Protein AF-A0A7C9FC32-F1 (afdb_monomer)

Solvent-accessible surface area (backbone atoms only — not comparable to full-atom values): 10339 Å² total; per-residue (Å²): 135,86,82,79,78,87,74,80,85,85,70,82,82,86,65,99,65,85,88,65,86,75,75,85,83,47,72,56,94,93,18,44,54,54,66,55,75,92,54,63,72,57,53,54,50,53,51,51,49,21,51,75,47,70,44,43,88,46,52,42,84,58,71,70,76,79,70,77,82,56,103,56,88,75,72,55,66,65,91,55,52,72,68,54,46,47,52,48,36,51,51,50,34,50,51,52,51,42,52,52,52,51,44,48,41,61,78,48,59,46,39,69,28,55,46,36,63,52,45,50,52,49,52,53,51,47,38,71,73,38,44,94,64,29,51,83,34,90,75,52,21,70,71,44,44,54,56,47,62,77,42,23,92,74,50,83,64,97,21,65,39,20,49,59,78,65,63,126

Mean predicted aligned error: 12.96 Å

Radius of gyration: 22.18 Å; Cα contacts (8 Å, |Δi|>4): 129; chains: 1; bounding box: 49×33×67 Å

Organism: NCBI:txid2654236

Foldseek 3Di:
DDDDPPDDPPDDPPDDDDDPPQPDQDDDPQAGEDADDDPVVQLVLLCVLLVVLPNNVRHDSDHPPVVPPDPDPPPVPPVQDSVNSSVVSNVVSLVVVLVVLVCCLPVPPLLPDQFLVSNLVSLVVSCVVCVVNQCPPPCSDPVNSVVSVVCRRVDDRPHPNNCVVPPD

Sequence (168 aa):
MRRYLLLFFLLPITNSFSQSPEPPILFKDDKIVLNMSKDTVLLDSLIAISRRYGVEKNFNWGIDSSALSGRYPIKIAFGLNLVQFEGMAKRLAFNEKHAEILRQFFEKDFQECSTGREYIALKRAYLKKYPEYLKNEAGFREEDLKRDEAVMDKMILNTEKYREAHKN

Secondary structure (DSSP, 8-state):
--------------------------EETTEEE----S-HHHHHHHHHHHHHTT-GGGEE----GGGGSSS----------HHHHHHHHHHHHHHHHHHHHHHIIIIIIGGG--SHHHHHHHHHHHHHH-HHHHTTSTTTSHHHHHHHHHTGGG----SHHHHHHT--

pLDDT: mean 73.31, std 23.25, range [28.81, 97.5]

Structure (mmCIF, N/CA/C/O backbone):
data_AF-A0A7C9FC32-F1
#
_entry.id   AF-A0A7C9FC32-F1
#
loop_
_atom_site.group_PDB
_atom_site.id
_atom_site.type_symbol
_atom_site.label_atom_id
_atom_site.label_alt_id
_atom_site.label_comp_id
_atom_site.label_asym_id
_atom_site.label_entity_id
_atom_site.label_seq_id
_atom_site.pdbx_PDB_ins_code
_atom_site.Cartn_x
_atom_site.Cartn_y
_atom_site.Cartn_z
_atom_site.occupancy
_atom_site.B_iso_or_equiv
_atom_site.auth_seq_id
_atom_site.auth_comp_id
_atom_site.auth_asym_id
_atom_site.auth_atom_id
_atom_site.pdbx_PDB_model_num
ATOM 1 N N . MET A 1 1 ? -23.885 -10.872 -12.743 1.00 33.47 1 MET A N 1
ATOM 2 C CA . MET A 1 1 ? -22.458 -10.530 -12.547 1.00 33.47 1 MET A CA 1
ATOM 3 C C . MET A 1 1 ? -22.343 -9.028 -12.358 1.00 33.47 1 MET A C 1
ATOM 5 O O . MET A 1 1 ? -22.600 -8.283 -13.296 1.00 33.47 1 MET A O 1
ATOM 9 N N . ARG A 1 2 ? -22.087 -8.577 -11.125 1.00 32.47 2 ARG A N 1
ATOM 10 C CA . ARG A 1 2 ? -22.028 -7.151 -10.782 1.00 32.47 2 ARG A CA 1
ATOM 11 C C . ARG A 1 2 ? -20.696 -6.574 -11.262 1.00 32.47 2 ARG A C 1
ATOM 13 O O . ARG A 1 2 ? -19.644 -6.943 -10.756 1.00 32.47 2 ARG A O 1
ATOM 20 N N . ARG A 1 3 ? -20.770 -5.694 -12.262 1.00 37.59 3 ARG A N 1
ATOM 21 C CA . ARG A 1 3 ? -19.697 -4.781 -12.659 1.00 37.59 3 ARG A CA 1
ATOM 22 C C . ARG A 1 3 ? -19.561 -3.748 -11.540 1.00 37.59 3 ARG A C 1
ATOM 24 O O . ARG A 1 3 ? -20.418 -2.876 -11.429 1.00 37.59 3 ARG A O 1
ATOM 31 N N . TYR A 1 4 ? -18.546 -3.874 -10.692 1.00 36.91 4 TYR A N 1
ATOM 32 C CA . TYR A 1 4 ? -18.179 -2.778 -9.802 1.00 36.91 4 TYR A CA 1
ATOM 33 C C . TYR A 1 4 ? -17.329 -1.790 -10.595 1.00 36.91 4 TYR A C 1
ATOM 35 O O . TYR A 1 4 ? -16.204 -2.057 -11.003 1.00 36.91 4 TYR A O 1
ATOM 43 N N . LEU A 1 5 ? -17.999 -0.681 -10.874 1.00 31.23 5 LEU A N 1
ATOM 44 C CA . LEU A 1 5 ? -17.527 0.603 -11.345 1.00 31.23 5 LEU A CA 1
ATOM 45 C C . LEU A 1 5 ? -16.256 1.006 -10.565 1.00 31.23 5 LEU A C 1
ATOM 47 O O . LEU A 1 5 ? -16.338 1.430 -9.415 1.00 31.23 5 LEU A O 1
ATOM 51 N N . LEU A 1 6 ? -15.084 0.847 -11.184 1.00 35.84 6 LEU A N 1
ATOM 52 C CA . LEU A 1 6 ? -13.817 1.444 -10.751 1.00 35.84 6 LEU A CA 1
ATOM 53 C C . LEU A 1 6 ? -13.920 2.965 -10.958 1.00 35.84 6 LEU A C 1
ATOM 55 O O . LEU A 1 6 ? -13.498 3.512 -11.974 1.00 35.84 6 LEU A O 1
ATOM 59 N N . LEU A 1 7 ? -14.578 3.644 -10.021 1.00 33.06 7 LEU A N 1
ATOM 60 C CA . LEU A 1 7 ? -14.650 5.099 -9.961 1.00 33.06 7 LEU A CA 1
ATOM 61 C C . LEU A 1 7 ? -13.433 5.625 -9.192 1.00 33.06 7 LEU A C 1
ATOM 63 O O . LEU A 1 7 ? -13.349 5.497 -7.977 1.00 33.06 7 LEU A O 1
ATOM 67 N N . PHE A 1 8 ? -12.500 6.194 -9.956 1.00 37.62 8 PHE A N 1
ATOM 68 C CA . PHE A 1 8 ? -11.713 7.389 -9.642 1.00 37.62 8 PHE A CA 1
ATOM 69 C C . PHE A 1 8 ? -11.340 7.643 -8.168 1.00 37.62 8 PHE A C 1
ATOM 71 O O . PHE A 1 8 ? -12.051 8.329 -7.443 1.00 37.62 8 PHE A O 1
ATOM 78 N N . PHE A 1 9 ? -10.109 7.272 -7.810 1.00 32.16 9 PHE A N 1
ATOM 79 C CA . PHE A 1 9 ? -9.281 8.062 -6.890 1.00 32.16 9 PHE A CA 1
ATOM 80 C C . PHE A 1 9 ? -7.931 8.374 -7.553 1.00 32.16 9 PHE A C 1
ATOM 82 O O . PHE A 1 9 ? -6.861 8.020 -7.073 1.00 32.16 9 PHE A O 1
ATOM 89 N N . LEU A 1 10 ? -7.991 9.066 -8.694 1.00 36.09 10 LEU A N 1
ATOM 90 C CA . LEU A 1 10 ? -6.924 9.978 -9.106 1.00 36.09 10 LEU A CA 1
ATOM 91 C C . LEU A 1 10 ? -7.165 11.300 -8.367 1.00 36.09 10 LEU A C 1
ATOM 93 O O . LEU A 1 10 ? -7.737 12.234 -8.923 1.00 36.09 10 LEU A O 1
ATOM 97 N N . LEU A 1 11 ? -6.792 11.363 -7.086 1.00 28.81 11 LEU A N 1
ATOM 98 C CA . LEU A 1 11 ? -6.619 12.656 -6.428 1.00 28.81 11 LEU A CA 1
ATOM 99 C C . LEU A 1 11 ? -5.243 13.216 -6.823 1.00 28.81 11 LEU A C 1
ATOM 101 O O . LEU A 1 11 ? -4.247 12.492 -6.751 1.00 28.81 11 LEU A O 1
ATOM 105 N N . PRO A 1 12 ? -5.161 14.490 -7.245 1.00 37.4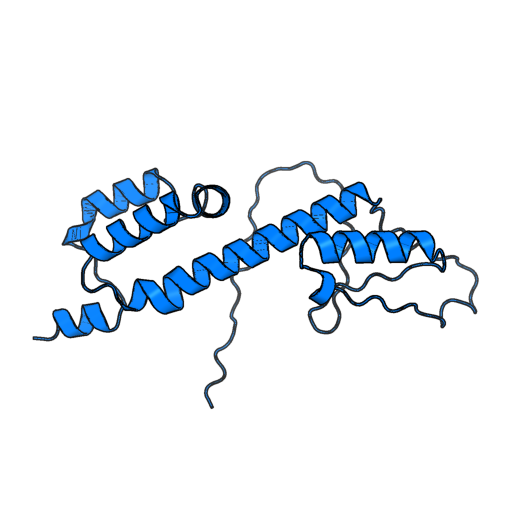4 12 PRO A N 1
ATOM 106 C CA . PRO A 1 12 ? -3.897 15.120 -7.569 1.00 37.44 12 PRO A CA 1
ATOM 107 C C . PRO A 1 12 ? -3.158 15.396 -6.259 1.00 37.44 12 PRO A C 1
ATOM 109 O O . PRO A 1 12 ? -3.584 16.228 -5.460 1.00 37.44 12 PRO A O 1
ATOM 112 N N . ILE A 1 13 ? -2.025 14.731 -6.029 1.00 42.44 13 ILE A N 1
ATOM 113 C CA . ILE A 1 13 ? -1.061 15.225 -5.044 1.00 42.44 13 ILE A CA 1
ATOM 114 C C . ILE A 1 13 ? -0.403 16.449 -5.681 1.00 42.44 13 ILE A C 1
ATOM 116 O O . ILE A 1 13 ? 0.624 16.355 -6.351 1.00 42.44 13 ILE A O 1
ATOM 120 N N . THR A 1 14 ? -1.028 17.610 -5.500 1.00 40.25 14 THR A N 1
ATOM 121 C CA . THR A 1 14 ? -0.375 18.904 -5.672 1.00 40.25 14 THR A CA 1
ATOM 122 C C . THR A 1 14 ? 0.654 19.044 -4.556 1.00 40.25 14 THR A C 1
ATOM 124 O O . THR A 1 14 ? 0.349 19.532 -3.472 1.00 40.25 14 THR A O 1
ATOM 127 N N . ASN A 1 15 ? 1.875 18.583 -4.806 1.00 32.03 15 ASN A N 1
ATOM 128 C CA . ASN A 1 15 ? 3.049 19.067 -4.099 1.00 32.03 15 ASN A CA 1
ATOM 129 C C . ASN A 1 15 ? 4.022 19.605 -5.137 1.00 32.03 15 ASN A C 1
ATOM 131 O O . ASN A 1 15 ? 4.493 18.880 -6.011 1.00 32.03 15 ASN A O 1
ATOM 135 N N . SER A 1 16 ? 4.254 20.907 -5.026 1.00 34.34 16 SER A N 1
ATOM 136 C CA . SER A 1 16 ? 5.172 21.742 -5.781 1.00 34.34 16 SER A CA 1
ATOM 137 C C . SER A 1 16 ? 6.520 21.059 -6.018 1.00 34.34 16 SER A C 1
ATOM 139 O O . SER A 1 16 ? 7.429 21.146 -5.199 1.00 34.34 16 SER A O 1
ATOM 141 N N . PHE A 1 17 ? 6.663 20.411 -7.169 1.00 32.53 17 PHE A N 1
ATOM 142 C CA . PHE A 1 17 ? 7.952 20.125 -7.780 1.00 32.53 17 PHE A CA 1
ATOM 143 C C . PHE A 1 17 ? 7.951 20.799 -9.147 1.00 32.53 17 PHE A C 1
ATOM 145 O O . PHE A 1 17 ? 7.060 20.575 -9.960 1.00 32.53 17 PHE A O 1
ATOM 152 N N . SER A 1 18 ? 8.919 21.699 -9.314 1.00 31.89 18 SER A N 1
ATOM 153 C CA . SER A 1 18 ? 9.256 22.473 -10.509 1.00 31.89 18 SER A CA 1
ATOM 154 C C . SER A 1 18 ? 8.683 21.904 -11.815 1.00 31.89 18 SER A C 1
ATOM 156 O O . SER A 1 18 ? 9.085 20.829 -12.265 1.00 31.89 18 SER A O 1
ATOM 158 N N . GLN A 1 19 ? 7.749 22.647 -12.417 1.00 34.28 19 GLN A N 1
ATOM 159 C CA . GLN A 1 19 ? 7.175 22.371 -13.731 1.00 34.28 19 GLN A CA 1
ATOM 160 C C . GLN A 1 19 ? 8.273 22.449 -14.800 1.00 34.28 19 GLN A C 1
ATOM 162 O O . GLN A 1 19 ? 8.555 23.503 -15.362 1.00 34.28 19 GLN A O 1
ATOM 167 N N . SER A 1 20 ? 8.872 21.305 -15.110 1.00 34.62 20 SER A N 1
ATOM 168 C CA . SER A 1 20 ? 9.229 21.012 -16.496 1.00 34.62 20 SER A CA 1
ATOM 169 C C . SER A 1 20 ? 7.980 20.394 -17.133 1.00 34.62 20 SER A C 1
ATOM 171 O O . SER A 1 20 ? 7.3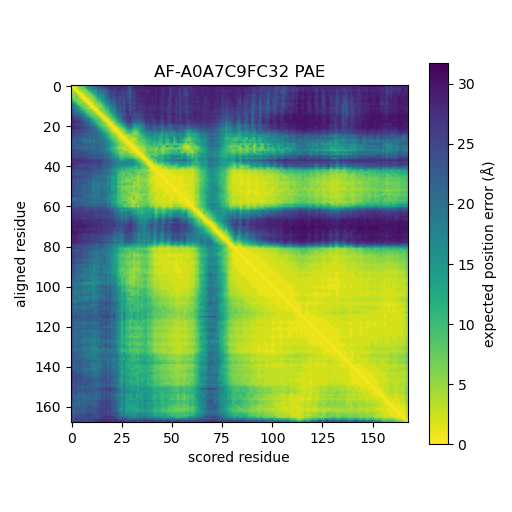23 19.593 -16.467 1.00 34.62 20 SER A O 1
ATOM 173 N N . P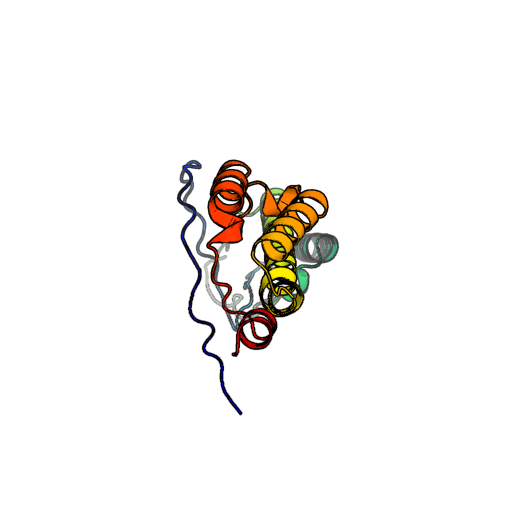RO A 1 21 ? 7.572 20.799 -18.349 1.00 34.53 21 PRO A N 1
ATOM 174 C CA . PRO A 1 21 ? 6.382 20.242 -18.979 1.00 34.53 21 PRO A CA 1
ATOM 175 C C . PRO A 1 21 ? 6.583 18.733 -19.144 1.00 34.53 21 PRO A C 1
ATOM 177 O O . PRO A 1 21 ? 7.417 18.300 -19.940 1.00 34.53 21 PRO A O 1
ATOM 180 N N . GLU A 1 22 ? 5.873 17.937 -18.339 1.00 42.62 22 GLU A N 1
ATOM 181 C CA . GLU A 1 22 ? 5.887 16.483 -18.464 1.00 42.62 22 GLU A CA 1
ATOM 182 C C . GLU A 1 22 ? 5.374 16.136 -19.871 1.00 42.62 22 GLU A C 1
ATOM 184 O O . GLU A 1 22 ? 4.298 16.603 -20.264 1.00 42.62 22 GLU A O 1
ATOM 189 N N . PRO A 1 23 ? 6.140 15.379 -20.678 1.00 39.12 23 PRO A N 1
ATOM 190 C CA . PRO A 1 23 ? 5.683 14.987 -22.001 1.00 39.12 23 PRO A CA 1
ATOM 191 C C . PRO A 1 23 ? 4.400 14.151 -21.864 1.00 39.12 23 PRO A C 1
ATOM 193 O O . PRO A 1 23 ? 4.309 13.333 -20.943 1.00 39.12 23 PRO A O 1
ATOM 196 N N . PRO A 1 24 ? 3.408 14.323 -22.757 1.00 43.38 24 PRO A N 1
ATOM 197 C CA . PRO A 1 24 ? 2.151 13.593 -22.671 1.00 43.38 24 PRO A CA 1
ATOM 198 C C . PRO A 1 24 ? 2.417 12.086 -22.754 1.00 43.38 24 PRO A C 1
ATOM 200 O O . PRO A 1 24 ? 2.901 11.578 -23.767 1.00 43.38 24 PRO A O 1
ATOM 203 N N . ILE A 1 25 ? 2.113 11.369 -21.671 1.00 52.94 25 ILE A N 1
ATOM 204 C CA . ILE A 1 25 ? 2.159 9.907 -21.637 1.00 52.94 25 ILE A CA 1
ATOM 205 C C . ILE A 1 25 ? 0.991 9.408 -22.490 1.00 52.94 25 ILE A C 1
ATOM 207 O O . ILE A 1 25 ? -0.173 9.644 -22.166 1.00 52.94 25 ILE A O 1
ATOM 211 N N . LEU A 1 26 ? 1.299 8.750 -23.607 1.00 55.34 26 LEU A N 1
ATOM 212 C CA . LEU A 1 26 ? 0.294 8.143 -24.473 1.00 55.34 26 LEU A CA 1
ATOM 213 C C . LEU A 1 26 ? -0.107 6.778 -23.910 1.00 55.34 26 LEU A C 1
ATOM 215 O O . LEU A 1 26 ? 0.738 5.902 -23.707 1.00 55.34 26 LEU A O 1
ATOM 219 N N . PHE A 1 27 ? -1.408 6.600 -23.693 1.00 51.09 27 PHE A N 1
ATOM 220 C CA . PHE A 1 27 ? -1.997 5.344 -23.244 1.00 51.09 27 PHE A CA 1
ATOM 221 C C . PHE A 1 27 ? -2.757 4.673 -24.388 1.00 51.09 27 PHE A C 1
ATOM 223 O O . PHE A 1 27 ? -3.482 5.331 -25.136 1.00 51.09 27 PHE A O 1
ATOM 230 N N . LYS A 1 28 ? -2.618 3.352 -24.505 1.00 56.75 28 LYS A N 1
ATOM 231 C CA . LYS A 1 28 ? -3.450 2.502 -25.363 1.00 56.75 28 LYS A CA 1
ATOM 232 C C . LYS A 1 28 ? -3.748 1.212 -24.613 1.00 56.75 28 LYS A C 1
ATOM 234 O O . LYS A 1 28 ? -2.814 0.569 -24.141 1.00 56.75 28 LYS A O 1
ATOM 239 N N . ASP A 1 29 ? -5.024 0.848 -24.516 1.00 64.19 29 ASP A N 1
ATOM 240 C CA . ASP A 1 29 ? -5.480 -0.367 -23.824 1.00 64.19 29 ASP A CA 1
ATOM 241 C C . ASP A 1 29 ? -4.906 -0.479 -22.393 1.00 64.19 29 ASP A C 1
ATOM 243 O O . ASP A 1 29 ? -4.342 -1.504 -22.014 1.00 64.19 29 ASP A O 1
ATOM 247 N N . ASP A 1 30 ? -4.969 0.623 -21.633 1.00 64.62 30 ASP A N 1
ATOM 248 C CA . ASP A 1 30 ? -4.420 0.779 -20.272 1.00 64.62 30 ASP A CA 1
ATOM 249 C C . ASP A 1 30 ? -2.897 0.572 -20.133 1.00 64.62 30 ASP A C 1
ATOM 251 O O . ASP A 1 30 ? -2.364 0.523 -19.024 1.00 64.62 30 ASP A O 1
ATOM 255 N N . LYS A 1 31 ? -2.162 0.503 -21.250 1.00 64.81 31 LYS A N 1
ATOM 256 C CA . LYS A 1 31 ? -0.698 0.399 -21.279 1.00 64.81 31 LYS A CA 1
ATOM 257 C C . LYS A 1 31 ? -0.039 1.687 -21.740 1.00 64.81 31 LYS A C 1
ATOM 259 O O . LYS A 1 31 ? -0.572 2.412 -22.581 1.00 64.81 31 LYS A O 1
ATOM 264 N N . ILE A 1 32 ? 1.170 1.921 -21.234 1.00 66.38 32 ILE A N 1
ATOM 265 C CA . ILE A 1 32 ? 2.041 3.006 -21.688 1.00 66.38 32 ILE A CA 1
ATOM 266 C C . ILE A 1 32 ? 2.628 2.612 -23.045 1.00 66.38 32 ILE A C 1
ATOM 268 O O . ILE A 1 32 ? 3.285 1.572 -23.174 1.00 66.38 32 ILE A O 1
ATOM 272 N N . VAL A 1 33 ? 2.391 3.448 -24.057 1.00 61.09 33 VAL A N 1
ATOM 273 C CA . VAL A 1 33 ? 2.926 3.250 -25.408 1.00 61.09 33 VAL A CA 1
ATOM 274 C C . VAL A 1 33 ? 4.212 4.047 -25.568 1.00 61.09 33 VAL A C 1
ATOM 276 O O . VAL A 1 33 ? 4.209 5.276 -25.490 1.00 61.09 33 VAL A O 1
ATOM 279 N N . LEU A 1 34 ? 5.310 3.340 -25.836 1.00 60.50 34 LEU A N 1
ATOM 280 C CA . LEU A 1 34 ? 6.601 3.939 -26.159 1.00 60.50 34 LEU A CA 1
ATOM 281 C C . LEU A 1 34 ? 6.887 3.727 -27.648 1.00 60.50 34 LEU A C 1
ATOM 283 O O . LEU A 1 34 ? 7.315 2.653 -28.058 1.00 60.50 34 LEU A O 1
ATOM 287 N N . ASN A 1 35 ? 6.654 4.760 -28.459 1.00 55.78 35 ASN A N 1
ATOM 288 C CA . ASN A 1 35 ? 7.042 4.753 -29.869 1.00 55.78 35 ASN A CA 1
ATOM 289 C C . ASN A 1 35 ? 8.539 5.050 -29.979 1.00 55.78 35 ASN A C 1
ATOM 291 O O . ASN A 1 35 ? 8.969 6.150 -29.635 1.00 55.78 35 ASN A O 1
ATOM 295 N N . MET A 1 36 ? 9.327 4.088 -30.460 1.00 54.56 36 MET A N 1
ATOM 296 C CA . MET A 1 36 ? 10.785 4.220 -30.525 1.00 54.56 36 MET A CA 1
ATOM 297 C C . MET A 1 36 ? 11.327 4.064 -31.943 1.00 54.56 36 MET A C 1
ATOM 299 O O . MET A 1 36 ? 10.893 3.192 -32.695 1.00 54.56 36 MET A O 1
ATOM 303 N N . SER A 1 37 ? 12.315 4.893 -32.296 1.00 50.34 37 SER A N 1
ATOM 304 C CA . SER A 1 37 ? 13.152 4.666 -33.474 1.00 50.34 37 SER A CA 1
ATOM 305 C C . SER A 1 37 ? 14.062 3.451 -33.261 1.00 50.34 37 SER A C 1
ATOM 307 O O . SER A 1 37 ? 14.384 3.087 -32.134 1.00 50.34 37 SER A O 1
ATOM 309 N N . LYS A 1 38 ? 14.467 2.828 -34.371 1.00 48.69 38 LYS A N 1
ATOM 310 C CA . LYS A 1 38 ? 15.100 1.503 -34.523 1.00 48.69 38 LYS A CA 1
ATOM 311 C C . LYS A 1 38 ? 16.492 1.294 -33.877 1.00 48.69 38 LYS A C 1
ATOM 313 O O . LYS A 1 38 ? 17.251 0.465 -34.371 1.00 48.69 38 LYS A O 1
ATOM 318 N N . ASP A 1 39 ? 16.830 1.970 -32.784 1.00 52.75 39 ASP A N 1
ATOM 319 C CA . ASP A 1 39 ? 18.058 1.685 -32.031 1.00 52.75 39 ASP A CA 1
ATOM 320 C C . ASP A 1 39 ? 17.789 0.543 -31.040 1.00 52.75 39 ASP A C 1
ATOM 322 O O . ASP A 1 39 ? 17.394 0.751 -29.891 1.00 52.75 39 ASP A O 1
ATOM 326 N N . THR A 1 40 ? 17.979 -0.695 -31.504 1.00 54.44 40 THR A N 1
ATOM 327 C CA . THR A 1 40 ? 17.700 -1.936 -30.753 1.00 54.44 40 THR A CA 1
ATOM 328 C C . THR A 1 40 ? 18.372 -1.985 -29.374 1.00 54.44 40 THR A C 1
ATOM 330 O O . THR A 1 40 ? 17.766 -2.459 -28.41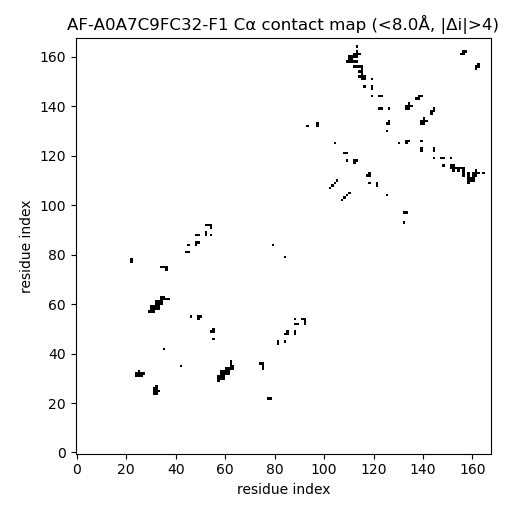9 1.00 54.44 40 THR A O 1
ATOM 333 N N . VAL A 1 41 ? 19.567 -1.401 -29.232 1.00 56.38 41 VAL A N 1
ATOM 334 C CA . VAL A 1 41 ? 20.324 -1.334 -27.964 1.00 56.38 41 VAL A CA 1
ATOM 335 C C . VAL A 1 41 ? 19.582 -0.541 -26.874 1.00 56.38 41 VAL A C 1
ATOM 337 O O . VAL A 1 41 ? 19.658 -0.876 -25.686 1.00 56.38 41 VAL A O 1
ATOM 340 N N . LEU A 1 42 ? 18.840 0.505 -27.255 1.00 69.94 42 LEU A N 1
ATOM 341 C CA . LEU A 1 42 ? 18.083 1.321 -26.304 1.00 69.94 42 LEU A CA 1
ATOM 342 C C . LEU A 1 42 ? 16.803 0.604 -25.855 1.00 69.94 42 LEU A C 1
ATOM 344 O O . LEU A 1 42 ? 16.477 0.627 -24.670 1.00 69.94 42 LEU A O 1
ATOM 348 N N . LEU A 1 43 ? 16.119 -0.082 -26.776 1.00 73.81 43 LEU A N 1
ATOM 349 C CA . LEU A 1 43 ? 14.928 -0.883 -26.475 1.00 73.81 43 LEU A CA 1
ATOM 350 C C . LEU A 1 43 ? 15.228 -1.989 -25.453 1.00 73.81 43 LEU A C 1
ATOM 352 O O . LEU A 1 43 ? 14.515 -2.100 -24.455 1.00 73.81 43 LEU A O 1
ATOM 356 N N . ASP A 1 44 ? 16.312 -2.741 -25.649 1.00 78.00 44 ASP A N 1
ATOM 357 C CA . ASP A 1 44 ? 16.716 -3.806 -24.721 1.00 78.00 44 ASP A CA 1
ATOM 358 C C . ASP A 1 44 ? 17.003 -3.261 -23.316 1.00 78.00 44 ASP A C 1
ATOM 360 O O . ASP A 1 44 ? 16.616 -3.863 -22.311 1.00 78.00 44 ASP A O 1
ATOM 364 N N . SER A 1 45 ? 17.622 -2.079 -23.238 1.00 82.50 45 SER A N 1
ATOM 365 C CA . SER A 1 45 ? 17.907 -1.402 -21.969 1.00 82.50 45 SER A CA 1
ATOM 366 C C . SER A 1 45 ? 16.625 -1.001 -21.228 1.00 82.50 45 SER A C 1
ATOM 368 O O . SER A 1 45 ? 16.519 -1.211 -20.019 1.00 82.50 45 SER A O 1
ATOM 370 N N . LEU A 1 46 ? 15.625 -0.467 -21.934 1.00 81.44 46 LEU A N 1
ATOM 371 C CA . LEU A 1 46 ? 14.338 -0.082 -21.341 1.00 81.44 46 LEU A CA 1
ATOM 372 C C . LEU A 1 46 ? 13.541 -1.306 -20.873 1.00 81.44 46 LEU A C 1
ATOM 374 O O . LEU A 1 46 ? 13.013 -1.309 -19.757 1.00 81.44 46 LEU A O 1
ATOM 378 N N . ILE A 1 47 ? 13.516 -2.378 -21.671 1.00 83.69 47 ILE A N 1
ATOM 379 C CA . ILE A 1 47 ? 12.908 -3.651 -21.265 1.00 83.69 47 ILE A CA 1
ATOM 380 C C . ILE A 1 47 ? 13.607 -4.183 -20.010 1.00 83.69 47 ILE A C 1
ATOM 382 O O . ILE A 1 47 ? 12.933 -4.509 -19.031 1.00 83.69 47 ILE A O 1
ATOM 386 N N . ALA A 1 48 ? 14.943 -4.214 -19.986 1.00 87.62 48 ALA A N 1
ATOM 387 C CA . ALA A 1 48 ? 15.713 -4.696 -18.841 1.00 87.62 48 ALA A CA 1
ATOM 388 C C . ALA A 1 48 ? 15.437 -3.888 -17.562 1.00 87.62 48 ALA A C 1
ATOM 390 O O . ALA A 1 48 ? 15.238 -4.477 -16.496 1.00 87.62 48 ALA A O 1
ATOM 391 N N . ILE A 1 49 ? 15.363 -2.555 -17.658 1.00 87.06 49 ILE A N 1
ATOM 392 C CA . ILE A 1 49 ? 14.981 -1.692 -16.532 1.00 87.06 49 ILE A CA 1
ATOM 393 C C . ILE A 1 49 ? 13.557 -2.027 -16.070 1.00 87.06 49 ILE A C 1
ATOM 395 O O . ILE A 1 49 ? 13.337 -2.266 -14.884 1.00 87.06 49 ILE A O 1
ATOM 399 N N . SER A 1 50 ? 12.588 -2.111 -16.984 1.00 85.62 50 SER A N 1
ATOM 400 C CA . SER A 1 50 ? 11.195 -2.403 -16.619 1.00 85.62 50 SER A CA 1
ATOM 401 C C . SER A 1 50 ? 11.032 -3.769 -15.934 1.00 85.62 50 SER A C 1
ATOM 403 O O . SER A 1 50 ? 10.273 -3.891 -14.971 1.00 85.62 50 SER A O 1
ATOM 405 N N . ARG A 1 51 ? 11.800 -4.780 -16.365 1.00 91.31 51 ARG A N 1
ATOM 406 C CA . ARG A 1 51 ? 11.863 -6.115 -15.752 1.00 91.31 51 ARG A CA 1
ATOM 407 C C . ARG A 1 51 ? 12.452 -6.078 -14.356 1.00 91.31 51 ARG A C 1
ATOM 409 O O . ARG A 1 51 ? 11.886 -6.682 -13.451 1.00 91.31 51 ARG A O 1
ATOM 416 N N . ARG A 1 52 ? 13.549 -5.337 -14.166 1.00 93.88 52 ARG A N 1
ATOM 417 C CA . ARG A 1 52 ? 14.205 -5.169 -12.860 1.00 93.88 52 ARG A CA 1
ATOM 418 C C . ARG A 1 52 ? 13.230 -4.666 -11.794 1.00 93.88 52 ARG A C 1
ATOM 420 O O . ARG A 1 52 ? 13.300 -5.109 -10.654 1.00 93.88 52 ARG A O 1
ATOM 427 N N . TYR A 1 53 ? 12.320 -3.771 -12.175 1.00 90.69 53 TYR A N 1
ATOM 428 C CA . TYR A 1 53 ? 11.294 -3.220 -11.288 1.00 90.69 53 TYR A CA 1
ATOM 429 C C . TYR A 1 53 ? 9.951 -3.970 -11.339 1.00 90.69 53 TYR A C 1
ATOM 431 O O . TYR A 1 53 ? 9.014 -3.571 -10.657 1.00 90.69 53 TYR A O 1
ATOM 439 N N . GLY A 1 54 ? 9.833 -5.050 -12.122 1.00 90.69 54 GLY A N 1
ATOM 440 C CA . GLY A 1 54 ? 8.611 -5.860 -12.216 1.00 90.69 54 GLY A CA 1
ATOM 441 C C . GLY A 1 54 ? 7.433 -5.183 -12.929 1.00 90.69 54 GLY A C 1
ATOM 442 O O . GLY A 1 54 ? 6.294 -5.632 -12.796 1.00 90.69 54 GLY A O 1
ATOM 443 N N . VAL A 1 55 ? 7.691 -4.118 -13.693 1.00 86.69 55 VAL A N 1
ATOM 444 C CA . VAL A 1 55 ? 6.667 -3.267 -14.324 1.00 86.69 55 VAL A CA 1
ATOM 445 C C . VAL A 1 55 ? 6.575 -3.426 -15.842 1.00 86.69 55 VAL A C 1
ATOM 447 O O . VAL A 1 55 ? 5.776 -2.735 -16.465 1.00 86.69 55 VAL A O 1
ATOM 450 N N . GLU A 1 56 ? 7.336 -4.343 -16.449 1.00 84.50 56 GLU A N 1
ATOM 451 C CA . GLU A 1 56 ? 7.320 -4.611 -17.902 1.00 84.50 56 GLU A CA 1
ATOM 452 C C . GLU A 1 56 ? 5.900 -4.795 -18.463 1.00 84.50 56 GLU A C 1
ATOM 454 O O . GLU A 1 56 ? 5.582 -4.279 -19.532 1.00 84.50 56 GLU A O 1
ATOM 459 N N . LYS A 1 57 ? 5.025 -5.475 -17.711 1.00 84.31 57 LYS A N 1
ATOM 460 C CA . LYS A 1 57 ? 3.620 -5.752 -18.068 1.00 84.31 57 LYS A CA 1
ATOM 461 C C . LYS A 1 57 ? 2.794 -4.500 -18.412 1.00 84.31 57 LYS A C 1
ATOM 463 O O . LYS A 1 57 ? 1.804 -4.614 -19.136 1.00 84.31 57 LYS A O 1
ATOM 468 N N . ASN A 1 58 ? 3.205 -3.333 -17.911 1.00 78.00 58 ASN A N 1
ATOM 469 C CA . ASN A 1 58 ? 2.532 -2.048 -18.117 1.00 78.00 58 ASN A CA 1
ATOM 470 C C . ASN A 1 58 ? 2.925 -1.356 -19.425 1.00 78.00 58 ASN A C 1
ATOM 472 O O . ASN A 1 58 ? 2.345 -0.327 -19.773 1.00 78.00 58 ASN A O 1
ATOM 476 N N . PHE A 1 59 ? 3.911 -1.893 -20.143 1.00 78.25 59 PHE A N 1
ATOM 477 C CA . PHE A 1 59 ? 4.431 -1.304 -21.367 1.00 78.25 59 PHE A CA 1
ATOM 478 C C . PHE A 1 59 ? 4.006 -2.109 -22.589 1.00 78.25 59 PHE A C 1
ATOM 480 O O . PHE A 1 59 ? 3.904 -3.339 -22.559 1.00 78.25 59 PHE A O 1
ATOM 487 N N . ASN A 1 60 ? 3.773 -1.397 -23.688 1.00 74.25 60 ASN A N 1
ATOM 488 C CA . ASN A 1 60 ? 3.686 -1.990 -25.012 1.00 74.25 60 ASN A CA 1
ATOM 489 C C . ASN A 1 60 ? 4.916 -1.578 -25.829 1.00 74.25 60 ASN A C 1
ATOM 491 O O . ASN A 1 60 ? 5.087 -0.404 -26.152 1.00 74.25 60 ASN A O 1
ATOM 495 N N . TRP A 1 61 ? 5.756 -2.555 -26.165 1.00 72.19 61 TRP A N 1
ATOM 496 C CA . TRP A 1 61 ? 7.052 -2.364 -26.828 1.00 72.19 61 TRP A CA 1
ATOM 497 C C . TRP A 1 61 ? 6.959 -2.343 -28.362 1.00 72.19 61 TRP A C 1
ATOM 499 O O . TRP A 1 61 ? 7.899 -2.733 -29.051 1.00 72.19 61 TRP A O 1
ATOM 509 N N . GLY A 1 62 ? 5.807 -1.947 -28.911 1.00 60.66 62 GLY A N 1
ATOM 510 C CA . GLY A 1 62 ? 5.553 -1.974 -30.349 1.00 60.66 62 GLY A CA 1
ATOM 511 C C . GLY A 1 62 ? 6.561 -1.133 -31.139 1.00 60.66 62 GLY A C 1
ATOM 512 O O . GLY A 1 62 ? 6.685 0.068 -30.922 1.00 60.66 62 GLY A O 1
ATOM 513 N N . ILE A 1 63 ? 7.253 -1.760 -32.091 1.00 54.88 63 ILE A N 1
ATOM 514 C CA . ILE A 1 63 ? 8.064 -1.058 -33.090 1.00 54.88 63 ILE A CA 1
ATOM 515 C C . ILE A 1 63 ? 7.130 -0.724 -34.251 1.00 54.88 63 ILE A C 1
ATOM 517 O O . ILE A 1 63 ? 6.781 -1.608 -35.038 1.00 54.88 63 ILE A O 1
ATOM 521 N N . ASP A 1 64 ? 6.694 0.529 -34.362 1.00 50.09 64 ASP A N 1
ATOM 522 C CA . ASP A 1 64 ? 5.873 0.932 -35.500 1.00 50.09 64 ASP A CA 1
ATOM 523 C C . ASP A 1 64 ? 6.744 1.030 -36.761 1.00 50.09 64 ASP A C 1
ATOM 525 O O . ASP A 1 64 ? 7.514 1.968 -36.968 1.00 50.09 64 ASP A O 1
ATOM 529 N N . SER A 1 65 ? 6.656 0.002 -37.603 1.00 45.06 65 SER A N 1
ATOM 530 C CA . SER A 1 65 ? 7.370 -0.062 -38.881 1.00 45.06 65 SER A CA 1
ATOM 531 C C . SER A 1 65 ? 6.746 0.825 -39.966 1.00 45.06 65 SER A C 1
ATOM 533 O O . SER A 1 65 ? 7.370 1.023 -41.009 1.00 45.06 65 SER A O 1
ATOM 535 N N . SER A 1 66 ? 5.560 1.403 -39.728 1.00 45.78 66 SER A N 1
ATOM 536 C CA . SER A 1 66 ? 4.853 2.244 -40.704 1.00 45.78 66 SER A CA 1
ATOM 537 C C . SER A 1 66 ? 5.345 3.700 -40.765 1.00 45.78 66 SER A C 1
ATOM 539 O O . SER A 1 66 ? 5.047 4.410 -41.722 1.00 45.78 66 SER A O 1
ATOM 541 N N . ALA A 1 67 ? 6.195 4.140 -39.827 1.00 46.50 67 ALA A N 1
ATOM 542 C CA . ALA A 1 67 ? 6.775 5.490 -39.813 1.00 46.50 67 ALA A CA 1
ATOM 543 C C . ALA A 1 67 ? 7.893 5.726 -40.863 1.00 46.50 67 ALA A C 1
ATOM 545 O O . ALA A 1 67 ? 8.555 6.763 -40.851 1.00 46.50 67 ALA A O 1
ATOM 546 N N . LEU A 1 68 ? 8.131 4.773 -41.774 1.00 43.88 68 LEU A N 1
ATOM 547 C CA . LEU A 1 68 ? 9.240 4.797 -42.741 1.00 43.88 68 LEU A CA 1
ATOM 548 C C . LEU A 1 68 ? 8.954 5.542 -44.061 1.00 43.88 68 LEU A C 1
ATOM 550 O O . LEU A 1 68 ? 9.868 5.670 -44.873 1.00 43.88 68 LEU A O 1
ATOM 554 N N . SER A 1 69 ? 7.742 6.054 -44.306 1.00 42.09 69 SER A N 1
ATOM 555 C CA . SER A 1 69 ? 7.372 6.630 -45.616 1.00 42.09 69 SER A CA 1
ATOM 556 C C . SER A 1 69 ? 6.976 8.111 -45.602 1.00 42.09 69 SER A C 1
ATOM 558 O O . SER A 1 69 ? 6.152 8.539 -46.408 1.00 42.09 69 SER A O 1
ATOM 560 N N . GLY A 1 70 ? 7.546 8.928 -44.721 1.00 37.88 70 GLY A N 1
ATOM 561 C CA . GLY A 1 70 ? 7.268 10.362 -44.729 1.00 37.88 70 GLY A CA 1
ATOM 562 C C . GLY A 1 70 ? 8.356 11.145 -44.026 1.00 37.88 70 GLY A C 1
ATOM 563 O O . GLY A 1 70 ? 8.729 10.824 -42.906 1.00 37.88 70 GLY A O 1
ATOM 564 N N . ARG A 1 71 ? 8.886 12.164 -44.704 1.00 43.03 71 ARG A N 1
ATOM 565 C CA . ARG A 1 71 ? 9.916 13.085 -44.213 1.00 43.03 71 ARG A CA 1
ATOM 566 C C . ARG A 1 71 ? 9.471 13.811 -42.945 1.00 43.03 71 ARG A C 1
ATOM 568 O O . ARG A 1 71 ? 9.043 14.945 -43.027 1.00 43.03 71 ARG A O 1
ATOM 575 N N . TYR A 1 72 ? 9.644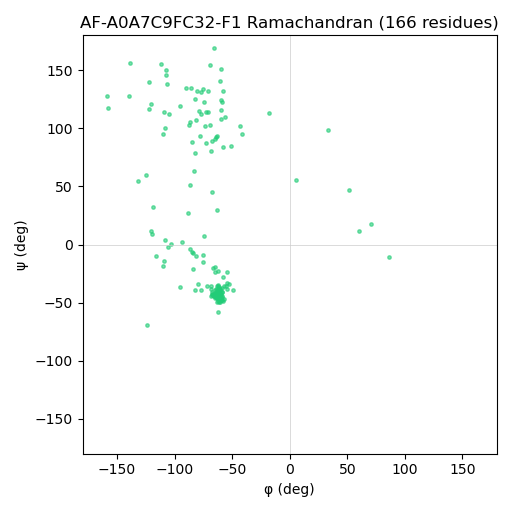 13.174 -41.804 1.00 33.75 72 TYR A N 1
ATOM 576 C CA . TYR A 1 72 ? 10.095 13.739 -40.543 1.00 33.75 72 TYR A CA 1
ATOM 577 C C . TYR A 1 72 ? 10.627 12.522 -39.791 1.00 33.75 72 TYR A C 1
ATOM 579 O O . TYR A 1 72 ? 9.836 11.622 -39.509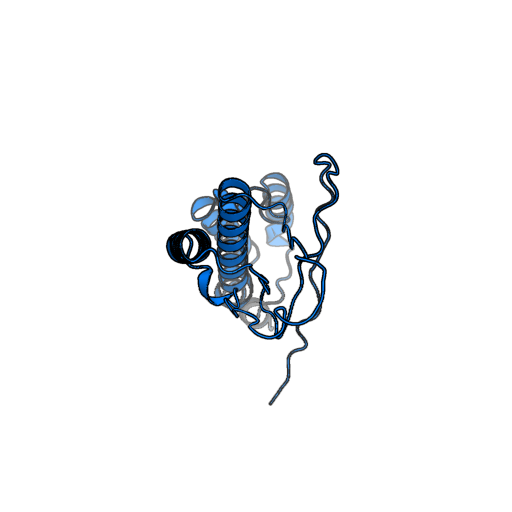 1.00 33.75 72 TYR A O 1
ATOM 587 N N . PRO A 1 73 ? 11.922 12.427 -39.441 1.00 33.50 73 PRO A N 1
ATOM 588 C CA . PRO A 1 73 ? 12.260 11.596 -38.307 1.00 33.50 73 PRO A CA 1
ATOM 589 C C . PRO A 1 73 ? 11.589 12.308 -37.140 1.00 33.50 73 PRO A C 1
ATOM 591 O O . PRO A 1 73 ? 12.138 13.265 -36.589 1.00 33.50 73 PRO A O 1
ATOM 594 N N . ILE A 1 74 ? 10.345 11.936 -36.838 1.00 35.31 74 ILE A N 1
ATOM 595 C CA . ILE A 1 74 ? 9.709 12.347 -35.604 1.00 35.31 74 ILE A CA 1
ATOM 596 C C . ILE A 1 74 ? 10.577 11.673 -34.553 1.00 35.31 74 ILE A C 1
ATOM 598 O O . ILE A 1 74 ? 10.414 10.502 -34.220 1.00 35.31 74 ILE A O 1
ATOM 602 N N . LYS A 1 75 ? 11.578 12.424 -34.094 1.00 37.12 75 LYS A N 1
ATOM 603 C CA . LYS A 1 75 ? 12.121 12.325 -32.758 1.00 37.12 75 LYS A CA 1
ATOM 604 C C . LYS A 1 75 ? 10.908 12.415 -31.839 1.00 37.12 75 LYS A C 1
ATOM 606 O O . LYS A 1 75 ? 10.531 13.488 -31.394 1.00 37.12 75 LYS A O 1
ATOM 611 N N . ILE A 1 76 ? 10.266 11.283 -31.607 1.00 38.22 76 ILE A N 1
ATOM 612 C CA . ILE A 1 76 ? 9.698 10.986 -30.311 1.00 38.22 76 ILE A CA 1
ATOM 613 C C . ILE A 1 76 ? 10.913 10.427 -29.551 1.00 38.22 76 ILE A C 1
ATOM 615 O O . ILE A 1 76 ? 11.026 9.241 -29.306 1.00 38.22 76 ILE A O 1
ATOM 619 N N . ALA A 1 77 ? 11.989 11.181 -29.299 1.00 37.56 77 ALA A N 1
ATOM 620 C CA . ALA A 1 77 ? 12.029 12.168 -28.222 1.00 37.56 77 ALA A CA 1
ATOM 621 C C . ALA A 1 77 ? 10.776 12.165 -27.333 1.00 37.56 77 ALA A C 1
ATOM 623 O O . ALA A 1 77 ? 10.202 13.204 -27.031 1.00 37.56 77 ALA A O 1
ATOM 624 N N . PHE A 1 78 ? 10.441 11.001 -26.773 1.00 43.12 78 PHE A N 1
ATOM 625 C CA . PHE A 1 78 ? 10.347 11.029 -25.327 1.00 43.12 78 PHE A CA 1
ATOM 626 C C . PHE A 1 78 ? 11.714 11.542 -24.873 1.00 43.12 78 PHE A C 1
ATOM 628 O O . PHE A 1 78 ? 12.727 10.879 -25.083 1.00 43.12 78 PHE A O 1
ATOM 635 N N . GLY A 1 79 ? 11.778 12.768 -24.357 1.00 45.59 79 GLY A N 1
ATOM 636 C CA . GLY A 1 79 ? 12.965 13.303 -23.687 1.00 45.59 79 GLY A CA 1
ATOM 637 C C . GLY A 1 79 ? 13.226 12.564 -22.372 1.00 45.59 79 GLY A C 1
ATOM 638 O O . GLY A 1 79 ? 13.404 13.206 -21.346 1.00 45.59 79 GLY A O 1
ATOM 639 N N . LEU A 1 80 ? 13.144 11.233 -22.407 1.00 56.84 80 LEU A N 1
ATOM 640 C CA . LEU A 1 80 ? 13.379 10.278 -21.346 1.00 56.84 80 LEU A CA 1
ATOM 641 C C . LEU A 1 80 ? 14.672 9.559 -21.708 1.00 56.84 80 LEU A C 1
ATOM 643 O O . LEU A 1 80 ? 14.689 8.602 -22.479 1.00 56.84 80 LEU A O 1
ATOM 647 N N . ASN A 1 81 ? 15.776 10.048 -21.160 1.00 71.19 81 ASN A N 1
ATOM 648 C CA . ASN A 1 81 ? 16.980 9.239 -21.082 1.00 71.19 81 ASN A CA 1
ATOM 649 C C . ASN A 1 81 ? 16.739 8.036 -20.141 1.00 71.19 81 ASN A C 1
ATOM 651 O O . ASN A 1 81 ? 15.747 7.979 -19.406 1.00 71.19 81 ASN A O 1
ATOM 655 N N . LEU A 1 82 ? 17.664 7.074 -20.143 1.00 75.56 82 LEU A N 1
ATOM 656 C CA . LEU A 1 82 ? 17.550 5.859 -19.326 1.00 75.56 82 LEU A CA 1
ATOM 657 C C . LEU A 1 82 ? 17.336 6.151 -17.832 1.00 75.56 82 LEU A C 1
ATOM 659 O O . LEU A 1 82 ? 16.603 5.420 -17.175 1.00 75.56 82 LEU A O 1
ATOM 663 N N . VAL A 1 83 ? 17.909 7.240 -17.309 1.00 76.50 83 VAL A N 1
ATOM 664 C CA . VAL A 1 83 ? 17.769 7.642 -15.900 1.00 76.50 83 VAL A CA 1
ATOM 665 C C . VAL A 1 83 ? 16.339 8.085 -15.593 1.00 76.50 83 VAL A C 1
ATOM 667 O O . VAL A 1 83 ? 15.765 7.682 -14.582 1.00 76.50 83 VAL A O 1
ATOM 670 N N . GLN A 1 84 ? 15.733 8.886 -16.470 1.00 76.31 84 GLN A N 1
ATOM 671 C CA . GLN A 1 84 ? 14.338 9.300 -16.318 1.00 76.31 84 GLN A CA 1
ATOM 672 C C . GLN A 1 84 ? 13.396 8.094 -16.428 1.00 76.31 84 GLN A C 1
ATOM 674 O O . GLN A 1 84 ? 12.440 7.998 -15.658 1.00 76.31 84 GLN A O 1
ATOM 679 N N . PHE A 1 85 ? 13.680 7.153 -17.337 1.00 82.38 85 PHE A N 1
ATOM 680 C CA . PHE A 1 85 ? 12.874 5.940 -17.473 1.00 82.38 85 PHE A CA 1
ATOM 681 C C . PHE A 1 85 ? 12.995 5.043 -16.238 1.00 82.38 85 PHE A C 1
ATOM 683 O O . PHE A 1 85 ? 11.987 4.560 -15.730 1.00 82.38 85 PHE A O 1
ATOM 690 N N . GLU A 1 86 ? 14.204 4.867 -15.706 1.00 84.06 86 GLU A N 1
ATOM 691 C CA . GLU A 1 86 ? 14.430 4.139 -14.457 1.00 84.06 86 GLU A CA 1
ATOM 692 C C . GLU A 1 86 ? 13.695 4.791 -13.279 1.00 84.06 86 GLU A C 1
ATOM 694 O O . GLU A 1 86 ? 13.035 4.099 -12.502 1.00 84.06 86 GLU A O 1
ATOM 699 N N . GLY A 1 87 ? 13.707 6.125 -13.193 1.00 83.25 87 GLY A N 1
ATOM 700 C CA . GLY A 1 87 ? 12.913 6.873 -12.217 1.00 83.25 87 GLY A CA 1
ATOM 701 C C . GLY A 1 87 ? 11.408 6.614 -12.348 1.00 83.25 87 GLY A C 1
ATOM 702 O O . GLY A 1 87 ? 10.733 6.361 -11.346 1.00 83.25 87 GLY A O 1
ATOM 703 N N . MET A 1 88 ? 10.884 6.611 -13.576 1.00 83.44 88 MET A N 1
ATOM 704 C CA . MET A 1 88 ? 9.480 6.300 -13.855 1.00 83.44 88 MET A CA 1
ATOM 705 C C . MET A 1 88 ? 9.135 4.851 -13.493 1.00 83.44 88 MET A C 1
ATOM 707 O O . MET A 1 88 ? 8.136 4.619 -12.816 1.00 83.44 88 MET A O 1
ATOM 711 N N . ALA A 1 89 ? 9.968 3.885 -13.887 1.00 82.38 89 ALA A N 1
ATOM 712 C CA . ALA A 1 89 ? 9.775 2.470 -13.582 1.00 82.38 89 ALA A CA 1
ATOM 713 C C . ALA A 1 89 ? 9.772 2.221 -12.067 1.00 82.38 89 ALA A C 1
ATOM 715 O O . ALA A 1 89 ? 8.894 1.529 -11.553 1.00 82.38 89 ALA A O 1
ATOM 716 N N . LYS A 1 90 ? 10.694 2.858 -11.335 1.00 89.62 90 LYS A N 1
ATOM 717 C CA . LYS A 1 90 ? 10.749 2.804 -9.871 1.00 89.62 90 LYS A CA 1
ATOM 718 C C . LYS A 1 90 ? 9.495 3.403 -9.227 1.00 89.62 90 LYS A C 1
ATOM 720 O O . LYS A 1 90 ? 8.952 2.806 -8.300 1.00 89.62 90 LYS A O 1
ATOM 725 N N . ARG A 1 91 ? 9.018 4.558 -9.709 1.00 86.56 91 ARG A N 1
ATOM 726 C CA . ARG A 1 91 ? 7.784 5.195 -9.212 1.00 86.56 91 ARG A CA 1
ATOM 727 C C . ARG A 1 91 ? 6.552 4.337 -9.500 1.00 86.56 91 ARG A C 1
ATOM 729 O O . ARG A 1 91 ? 5.702 4.192 -8.628 1.00 86.56 91 ARG A O 1
ATOM 736 N N . LEU A 1 92 ? 6.471 3.744 -10.688 1.00 85.06 92 LEU A N 1
ATOM 737 C CA . LEU A 1 92 ? 5.384 2.844 -11.061 1.00 85.06 92 LEU A CA 1
ATOM 738 C C . LEU A 1 92 ? 5.365 1.598 -10.168 1.00 85.06 92 LEU A C 1
ATOM 740 O O . LEU A 1 92 ? 4.318 1.261 -9.627 1.00 85.06 92 LEU A O 1
ATOM 744 N N . ALA A 1 93 ? 6.525 0.979 -9.932 1.00 88.31 93 ALA A N 1
ATOM 745 C CA . ALA A 1 93 ? 6.644 -0.166 -9.031 1.00 88.31 93 ALA A CA 1
ATOM 746 C C . ALA A 1 93 ? 6.236 0.187 -7.594 1.00 88.31 93 ALA A C 1
ATOM 748 O O . ALA A 1 93 ? 5.512 -0.570 -6.947 1.00 88.31 93 ALA A O 1
ATOM 749 N N . PHE A 1 94 ? 6.653 1.361 -7.107 1.00 92.38 94 PHE A N 1
ATOM 750 C CA . PHE A 1 94 ? 6.232 1.861 -5.800 1.00 92.38 94 PHE A CA 1
ATOM 751 C C . PHE A 1 94 ? 4.707 2.018 -5.722 1.00 92.38 94 PHE A C 1
ATOM 753 O O . PHE A 1 94 ? 4.091 1.537 -4.774 1.00 92.38 94 PHE A O 1
ATOM 760 N N . ASN A 1 95 ? 4.091 2.640 -6.730 1.00 87.31 95 ASN A N 1
ATOM 761 C CA . ASN A 1 95 ? 2.646 2.861 -6.775 1.00 87.31 95 ASN A CA 1
ATOM 762 C C . ASN A 1 95 ? 1.857 1.548 -6.849 1.00 87.31 95 ASN A C 1
ATOM 764 O O . ASN A 1 95 ? 0.856 1.408 -6.149 1.00 87.31 95 ASN A O 1
ATOM 768 N N . GLU A 1 96 ? 2.304 0.580 -7.656 1.00 88.19 96 GLU A N 1
ATOM 769 C CA . GLU A 1 96 ? 1.682 -0.747 -7.709 1.00 88.19 96 GLU A CA 1
ATOM 770 C C . GLU A 1 96 ? 1.721 -1.426 -6.342 1.00 88.19 96 GLU A C 1
ATOM 772 O O . GLU A 1 96 ? 0.706 -1.951 -5.880 1.00 88.19 96 GLU A O 1
ATOM 777 N N . LYS A 1 97 ? 2.878 -1.384 -5.670 1.00 92.75 97 LYS A N 1
ATOM 778 C CA . LYS A 1 97 ? 3.016 -2.010 -4.358 1.00 92.75 97 LYS A CA 1
ATOM 779 C C . LYS A 1 97 ? 2.174 -1.302 -3.302 1.00 92.75 97 LYS A C 1
ATOM 781 O O . LYS A 1 97 ? 1.524 -1.968 -2.500 1.00 92.75 97 LYS A O 1
ATOM 786 N N . HIS A 1 98 ? 2.140 0.028 -3.330 1.00 93.44 98 HIS A N 1
ATOM 787 C CA . HIS A 1 98 ? 1.277 0.828 -2.466 1.00 93.44 98 HIS A CA 1
ATOM 788 C C . HIS A 1 98 ? -0.201 0.456 -2.649 1.00 93.44 98 HIS A C 1
ATOM 790 O O . HIS A 1 98 ? -0.888 0.164 -1.671 1.00 93.44 98 HIS A O 1
ATOM 796 N N . ALA A 1 99 ? -0.672 0.377 -3.897 1.00 90.00 99 ALA A N 1
ATOM 797 C CA . ALA A 1 99 ? -2.040 -0.023 -4.211 1.00 90.00 99 ALA A CA 1
ATOM 798 C C . ALA A 1 99 ? -2.344 -1.455 -3.742 1.00 90.00 99 ALA A C 1
ATOM 800 O O . ALA A 1 99 ? -3.402 -1.699 -3.166 1.00 90.00 99 ALA A O 1
ATOM 801 N N . GLU A 1 100 ? -1.415 -2.398 -3.925 1.00 94.62 100 GLU A N 1
ATOM 802 C CA . GLU A 1 100 ? -1.552 -3.770 -3.423 1.00 94.62 100 GLU A CA 1
ATOM 803 C C . GLU A 1 100 ? -1.716 -3.805 -1.895 1.00 94.62 100 GLU A C 1
ATOM 805 O O . GLU A 1 100 ? -2.593 -4.508 -1.389 1.00 94.62 100 GLU A O 1
ATOM 810 N N . ILE A 1 101 ? -0.905 -3.030 -1.166 1.00 94.88 101 ILE A N 1
ATOM 811 C CA . ILE A 1 101 ? -0.951 -2.931 0.299 1.00 94.88 101 ILE A CA 1
ATOM 812 C C . ILE A 1 101 ? -2.290 -2.354 0.760 1.00 94.88 101 ILE A C 1
ATOM 814 O O . ILE A 1 101 ? -2.933 -2.942 1.629 1.00 94.88 101 ILE A O 1
ATOM 818 N N . LEU A 1 102 ? -2.731 -1.237 0.174 1.00 93.44 102 LEU A N 1
ATOM 819 C CA . LEU A 1 102 ? -4.008 -0.612 0.530 1.00 93.44 102 LEU A CA 1
ATOM 820 C C . LEU A 1 102 ? -5.192 -1.523 0.212 1.00 93.44 102 LEU A C 1
ATOM 822 O O . LEU A 1 102 ? -6.122 -1.626 1.009 1.00 93.44 102 LEU A O 1
ATOM 826 N N . ARG A 1 103 ? -5.137 -2.233 -0.916 1.00 94.56 103 ARG A N 1
ATOM 827 C CA . ARG A 1 103 ? -6.151 -3.217 -1.286 1.00 94.56 103 ARG A CA 1
ATOM 828 C C . ARG A 1 103 ? -6.237 -4.335 -0.252 1.0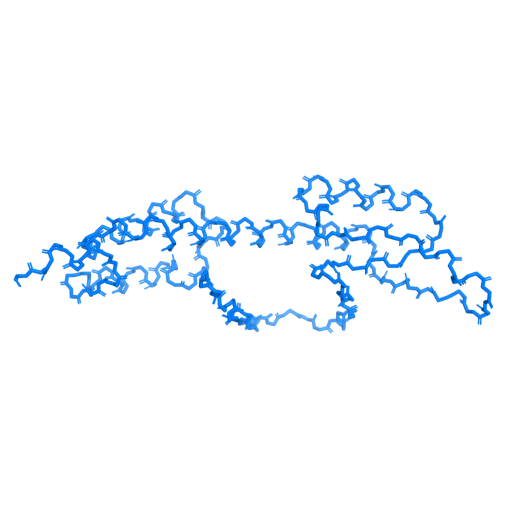0 94.56 103 ARG A C 1
ATOM 830 O O . ARG A 1 103 ? -7.321 -4.635 0.235 1.00 94.56 103 ARG A O 1
ATOM 837 N N . GLN A 1 104 ? -5.099 -4.914 0.129 1.00 95.75 104 GLN A N 1
ATOM 838 C CA . GLN A 1 104 ? -5.054 -5.948 1.163 1.00 95.75 104 GLN A CA 1
ATOM 839 C C . GLN A 1 104 ? -5.584 -5.424 2.510 1.00 95.75 104 GLN A C 1
ATOM 841 O O . GLN A 1 104 ? -6.331 -6.135 3.183 1.00 95.75 104 GLN A O 1
ATOM 846 N N . PHE A 1 105 ? -5.258 -4.181 2.872 1.00 95.88 105 PHE A N 1
ATOM 847 C CA . PHE A 1 105 ? -5.777 -3.545 4.079 1.00 95.88 105 PHE A CA 1
ATOM 848 C C . PHE A 1 105 ? -7.304 -3.391 4.031 1.00 95.88 105 PHE A C 1
ATOM 850 O O . PHE A 1 105 ? -7.981 -3.915 4.903 1.00 95.88 105 PHE A O 1
ATOM 857 N N . PHE A 1 106 ? -7.869 -2.707 3.030 1.00 92.50 106 PHE A N 1
ATOM 858 C CA . PHE A 1 106 ? -9.292 -2.335 3.029 1.00 92.50 106 PHE A CA 1
ATOM 859 C C . PHE A 1 106 ? -10.239 -3.447 2.567 1.00 92.50 106 PHE A C 1
ATOM 861 O O . PHE A 1 106 ? -11.337 -3.587 3.114 1.00 92.50 106 PHE A O 1
ATOM 868 N N . GLU A 1 107 ? -9.847 -4.224 1.557 1.00 93.19 107 GLU A N 1
ATOM 869 C CA . GLU A 1 107 ? -10.725 -5.239 0.959 1.00 93.19 107 GLU A CA 1
ATOM 870 C C . GLU A 1 107 ? -10.714 -6.553 1.733 1.00 93.19 107 GLU A C 1
ATOM 872 O O . GLU A 1 107 ? -11.652 -7.336 1.606 1.00 93.19 107 GLU A O 1
ATOM 877 N N . LYS A 1 108 ? -9.668 -6.803 2.527 1.00 93.69 108 LYS A N 1
ATOM 878 C CA . LYS A 1 108 ? -9.510 -8.065 3.245 1.00 93.69 108 LYS A CA 1
ATOM 879 C C . LYS A 1 108 ? -9.365 -7.859 4.743 1.00 93.69 108 LYS A C 1
ATOM 881 O O . LYS A 1 108 ? -10.285 -8.186 5.480 1.00 93.69 108 LYS A O 1
ATOM 886 N N . ASP A 1 109 ? -8.255 -7.297 5.206 1.00 95.62 109 ASP A N 1
ATOM 887 C CA . ASP A 1 109 ? -7.939 -7.347 6.639 1.00 95.62 109 ASP A CA 1
ATOM 888 C C . ASP A 1 109 ? -8.855 -6.439 7.477 1.00 95.62 109 ASP A C 1
ATOM 890 O O . ASP A 1 109 ? -9.263 -6.809 8.574 1.00 95.62 109 ASP A O 1
ATOM 894 N N . PHE A 1 110 ? -9.243 -5.278 6.945 1.00 94.19 110 PHE A N 1
ATOM 895 C CA . PHE A 1 110 ? -10.187 -4.363 7.585 1.00 94.19 110 PHE A CA 1
ATOM 896 C C . PHE A 1 110 ? -11.566 -4.997 7.767 1.00 94.19 110 PHE A C 1
ATOM 898 O O . PHE A 1 110 ? -12.205 -4.757 8.786 1.00 94.19 110 PHE A O 1
ATOM 905 N N . GLN A 1 111 ? -12.017 -5.833 6.824 1.00 93.56 111 GLN A N 1
ATOM 906 C CA . GLN A 1 111 ? -13.327 -6.492 6.908 1.00 93.56 111 GLN A CA 1
ATOM 907 C C . GLN A 1 111 ? -13.434 -7.425 8.121 1.00 93.56 111 GLN A C 1
ATOM 909 O O . GLN A 1 111 ? -14.531 -7.665 8.628 1.00 93.56 111 GLN A O 1
ATOM 914 N N . GLU A 1 112 ? -12.288 -7.879 8.631 1.00 94.81 112 GLU A N 1
ATOM 915 C CA . GLU A 1 112 ? -12.179 -8.744 9.798 1.00 94.81 112 GLU A CA 1
ATOM 916 C C . GLU A 1 112 ? -12.174 -7.976 11.130 1.00 94.81 112 GLU A C 1
ATOM 918 O O . GLU A 1 112 ? -12.212 -8.607 12.187 1.00 94.81 112 GLU A O 1
ATOM 923 N N . CYS A 1 113 ? -12.128 -6.640 11.116 1.00 94.38 113 CYS A N 1
ATOM 924 C CA . CYS A 1 113 ? -12.198 -5.839 12.334 1.00 94.38 113 CYS A CA 1
ATOM 925 C C . CYS A 1 113 ? -13.637 -5.768 12.855 1.00 94.38 113 CYS A C 1
ATOM 927 O O . CYS A 1 113 ? -14.570 -5.425 12.126 1.00 94.38 113 CYS A O 1
ATOM 929 N N . SER A 1 114 ? -13.797 -6.026 14.148 1.00 94.56 114 SER A N 1
ATOM 930 C CA . SER A 1 114 ? -15.056 -5.965 14.891 1.00 94.56 114 SER A CA 1
ATOM 931 C C . SER A 1 114 ? -15.121 -4.787 15.865 1.00 94.56 114 SER A C 1
ATOM 933 O O . SER A 1 114 ? -16.204 -4.429 16.318 1.00 94.56 114 SER A O 1
ATOM 935 N N . THR A 1 115 ? -13.984 -4.144 16.161 1.00 94.31 115 THR A N 1
ATOM 936 C CA . THR A 1 115 ? -13.905 -2.985 17.066 1.00 94.31 115 THR A CA 1
ATOM 937 C C . THR A 1 115 ? -12.968 -1.898 16.541 1.00 94.31 115 THR A C 1
ATOM 939 O O . THR A 1 115 ? -12.021 -2.173 15.800 1.00 94.31 115 THR A O 1
ATOM 942 N N . GLY A 1 116 ? -13.177 -0.649 16.978 1.00 94.38 116 GLY A N 1
ATOM 943 C CA . GLY A 1 116 ? -12.262 0.459 16.678 1.00 94.38 116 GLY A CA 1
ATOM 944 C C . GLY A 1 116 ? -10.828 0.190 17.152 1.00 94.38 116 GLY A C 1
ATOM 945 O O . GLY A 1 116 ? -9.874 0.507 16.448 1.00 94.38 116 GLY A O 1
ATOM 946 N N . ARG A 1 117 ? -10.652 -0.489 18.294 1.00 94.56 117 ARG A N 1
ATOM 947 C CA . ARG A 1 117 ? -9.326 -0.874 18.802 1.00 94.56 117 ARG A CA 1
ATOM 948 C C . ARG A 1 117 ? -8.599 -1.845 17.866 1.00 94.56 117 ARG A C 1
ATOM 950 O O . ARG A 1 117 ? -7.410 -1.658 17.616 1.00 94.56 117 ARG A O 1
ATOM 957 N N . GLU A 1 118 ? -9.295 -2.849 17.332 1.00 95.88 118 GLU A N 1
ATOM 958 C CA . GLU A 1 118 ? -8.728 -3.768 16.333 1.00 95.88 118 GLU A CA 1
ATOM 959 C C . GLU A 1 118 ? -8.332 -3.034 15.053 1.00 95.88 118 GLU A C 1
ATOM 961 O O . GLU A 1 118 ? -7.250 -3.272 14.519 1.00 95.88 118 GLU A O 1
ATOM 966 N N . TYR A 1 119 ? -9.160 -2.093 14.599 1.00 95.75 119 TYR A N 1
ATOM 967 C CA . TYR A 1 119 ? -8.860 -1.270 13.430 1.00 95.75 119 TYR A CA 1
ATOM 968 C C . TYR A 1 119 ? -7.587 -0.429 13.614 1.00 95.75 119 TYR A C 1
ATOM 970 O O . TYR A 1 119 ? -6.728 -0.396 12.731 1.00 95.75 119 TYR A O 1
ATOM 978 N N . ILE A 1 120 ? -7.410 0.195 14.781 1.00 95.88 120 ILE A N 1
ATOM 979 C CA . ILE A 1 120 ? -6.193 0.955 15.093 1.00 95.88 120 ILE A CA 1
ATOM 980 C C . ILE A 1 120 ? -4.971 0.052 15.196 1.00 95.88 120 ILE A C 1
ATOM 982 O O . ILE A 1 120 ? -3.920 0.370 14.633 1.00 95.88 120 ILE A O 1
ATOM 986 N N . ALA A 1 121 ? -5.103 -1.094 15.865 1.00 96.62 121 ALA A N 1
ATOM 987 C CA . ALA A 1 121 ? -4.032 -2.079 15.939 1.00 96.62 121 ALA A CA 1
ATOM 988 C C . ALA A 1 121 ? -3.614 -2.554 14.536 1.00 96.62 121 ALA A C 1
ATOM 990 O O . ALA A 1 121 ? -2.416 -2.639 14.251 1.00 96.62 121 ALA A O 1
ATOM 991 N N . LEU A 1 122 ? -4.579 -2.780 13.637 1.00 96.69 122 LEU A N 1
ATOM 992 C CA . LEU A 1 122 ? -4.322 -3.143 12.246 1.00 96.69 122 LEU A CA 1
ATOM 993 C C . LEU A 1 122 ? -3.566 -2.033 11.507 1.00 96.69 122 LEU A C 1
ATOM 995 O O . LEU A 1 122 ? -2.537 -2.307 10.887 1.00 96.69 122 LEU A O 1
ATOM 999 N N . LYS A 1 123 ? -4.010 -0.773 11.614 1.00 96.50 123 LYS A N 1
ATOM 1000 C CA . LYS A 1 123 ? -3.302 0.368 11.013 1.00 96.50 123 LYS A CA 1
ATOM 1001 C C . LYS A 1 123 ? -1.857 0.474 11.499 1.00 96.50 123 LYS A C 1
ATOM 1003 O O . LYS A 1 123 ? -0.942 0.608 10.687 1.00 96.50 123 LYS A O 1
ATOM 1008 N N . ARG A 1 124 ? -1.637 0.371 12.813 1.00 96.25 124 ARG A N 1
ATOM 1009 C CA . ARG A 1 124 ? -0.302 0.407 13.436 1.00 96.25 124 ARG A CA 1
ATOM 1010 C C . ARG A 1 124 ? 0.580 -0.745 12.943 1.00 96.25 124 ARG A C 1
ATOM 1012 O O . ARG A 1 124 ? 1.753 -0.529 12.635 1.00 96.25 124 ARG A O 1
ATOM 1019 N N . ALA A 1 125 ? 0.026 -1.952 12.815 1.00 97.50 125 ALA A N 1
ATOM 1020 C CA . ALA A 1 125 ? 0.742 -3.106 12.275 1.00 97.50 125 ALA A CA 1
ATOM 1021 C C . ALA A 1 125 ? 1.159 -2.891 10.810 1.00 97.50 125 ALA A C 1
ATOM 1023 O O . ALA A 1 125 ? 2.296 -3.192 10.443 1.00 97.50 125 ALA A O 1
ATOM 1024 N N . TYR A 1 126 ? 0.275 -2.315 9.994 1.00 97.06 126 TYR A N 1
ATOM 1025 C CA . TYR A 1 126 ? 0.561 -1.976 8.601 1.00 97.06 126 TYR A CA 1
ATOM 1026 C C . TYR A 1 126 ? 1.626 -0.890 8.469 1.00 97.06 126 TYR A C 1
ATOM 1028 O O . TYR A 1 126 ? 2.568 -1.063 7.700 1.00 97.06 126 TYR A O 1
ATOM 1036 N N . LEU A 1 127 ? 1.541 0.174 9.269 1.00 96.00 127 LEU A N 1
ATOM 1037 C CA . LEU A 1 127 ? 2.551 1.231 9.300 1.00 96.00 127 LEU A CA 1
ATOM 1038 C C . LEU A 1 127 ? 3.933 0.688 9.699 1.00 96.00 127 LEU A C 1
ATOM 1040 O O . LEU A 1 127 ? 4.941 1.079 9.120 1.00 96.00 127 LEU A O 1
ATOM 1044 N N . LYS A 1 128 ? 3.985 -0.256 10.647 1.00 96.81 128 LYS A N 1
ATOM 1045 C CA . LYS A 1 128 ? 5.229 -0.933 11.042 1.00 96.81 128 LYS A CA 1
ATOM 1046 C C . LYS A 1 128 ? 5.776 -1.844 9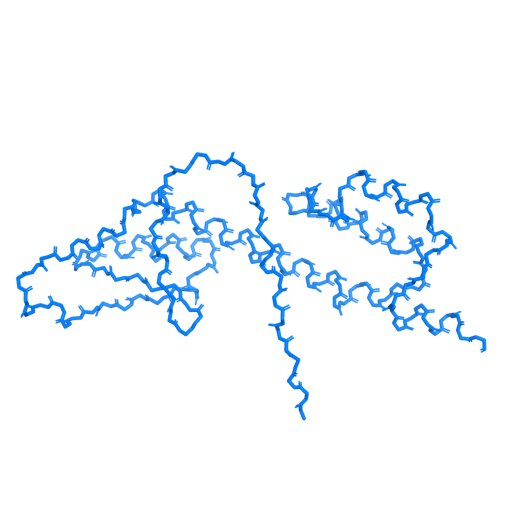.940 1.00 96.81 128 LYS A C 1
ATOM 1048 O O . LYS A 1 128 ? 6.990 -1.947 9.793 1.00 96.81 128 LYS A O 1
ATOM 1053 N N . LYS A 1 129 ? 4.900 -2.536 9.206 1.00 97.38 129 LYS A N 1
ATOM 1054 C CA . LYS A 1 129 ? 5.288 -3.504 8.170 1.00 97.38 129 LYS A CA 1
ATOM 1055 C C . LYS A 1 129 ? 5.684 -2.840 6.849 1.00 97.38 129 LYS A C 1
ATOM 1057 O O . LYS A 1 129 ? 6.565 -3.357 6.173 1.00 97.38 129 LYS A O 1
ATOM 1062 N N . TYR A 1 130 ? 5.047 -1.724 6.496 1.00 96.94 130 TYR A N 1
ATOM 1063 C CA . TYR A 1 130 ? 5.231 -1.017 5.224 1.00 96.94 130 TYR A CA 1
ATOM 1064 C C . TYR A 1 130 ? 5.441 0.499 5.421 1.00 96.94 130 TYR A C 1
ATOM 1066 O O . TYR A 1 130 ? 4.702 1.312 4.850 1.00 96.94 130 TYR A O 1
ATOM 1074 N N . PRO A 1 131 ? 6.424 0.919 6.239 1.00 95.38 131 PRO A N 1
ATOM 1075 C CA . PRO A 1 131 ? 6.600 2.323 6.600 1.00 95.38 131 PRO A CA 1
ATOM 1076 C C . PRO A 1 131 ? 6.935 3.199 5.392 1.00 95.38 131 PRO A C 1
ATOM 1078 O O . PRO A 1 131 ? 6.477 4.338 5.316 1.00 95.38 131 PRO A O 1
ATOM 1081 N N . GLU A 1 132 ? 7.699 2.688 4.423 1.00 94.88 132 GLU A N 1
ATOM 1082 C CA . GLU A 1 132 ? 8.049 3.431 3.211 1.00 94.88 132 GLU A CA 1
ATOM 1083 C C . GLU A 1 132 ? 6.844 3.747 2.317 1.00 94.88 132 GLU A C 1
ATOM 1085 O O . GLU A 1 132 ? 6.892 4.733 1.582 1.00 94.88 132 GLU A O 1
ATOM 1090 N N . TYR A 1 133 ? 5.767 2.965 2.419 1.00 94.69 133 TYR A N 1
ATOM 1091 C CA . TYR A 1 133 ? 4.553 3.127 1.622 1.00 94.69 133 TYR A CA 1
ATOM 1092 C C . TYR A 1 133 ? 3.480 3.946 2.343 1.00 94.69 133 TYR A C 1
ATOM 1094 O O . TYR A 1 133 ? 2.787 4.721 1.698 1.00 94.69 133 TYR A O 1
ATOM 1102 N N . LEU A 1 134 ? 3.351 3.802 3.667 1.00 94.38 134 LEU A N 1
ATOM 1103 C CA . LEU A 1 134 ? 2.173 4.290 4.397 1.00 94.38 134 LEU A CA 1
ATOM 1104 C C . LEU A 1 134 ? 2.419 5.497 5.306 1.00 94.38 134 LEU A C 1
ATOM 1106 O O . LEU A 1 134 ? 1.465 6.176 5.666 1.00 94.38 134 LEU A O 1
ATOM 1110 N N . LYS A 1 135 ? 3.663 5.815 5.687 1.00 90.69 135 LYS A N 1
ATOM 1111 C CA . LYS A 1 135 ? 3.930 6.860 6.703 1.00 90.69 135 LYS A CA 1
ATOM 1112 C C . LYS A 1 135 ? 3.373 8.247 6.374 1.00 90.69 135 LYS A C 1
ATOM 1114 O O . LYS A 1 135 ? 3.097 9.025 7.280 1.00 90.69 135 LYS A O 1
ATOM 1119 N N . ASN A 1 136 ? 3.243 8.550 5.085 1.00 89.69 136 ASN A N 1
ATOM 1120 C CA . ASN A 1 136 ? 2.733 9.823 4.586 1.00 89.69 136 ASN A CA 1
ATOM 1121 C C . ASN A 1 136 ? 1.303 9.698 4.035 1.00 89.69 136 ASN A C 1
ATOM 1123 O O . ASN A 1 136 ? 0.741 10.701 3.599 1.00 89.69 136 ASN A O 1
ATOM 1127 N N . GLU A 1 137 ? 0.735 8.491 4.033 1.00 91.31 137 GLU A N 1
ATOM 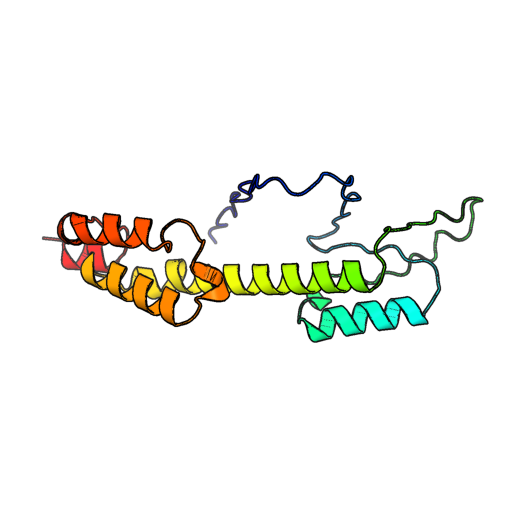1128 C CA . GLU A 1 137 ? -0.587 8.216 3.483 1.00 91.31 137 GLU A CA 1
ATOM 1129 C C . GLU A 1 137 ? -1.662 8.728 4.440 1.00 91.31 137 GLU A C 1
ATOM 1131 O O . GLU A 1 137 ? -1.604 8.514 5.657 1.00 91.31 137 GLU A O 1
ATOM 1136 N N . ALA A 1 138 ? -2.656 9.427 3.894 1.00 88.88 138 ALA A N 1
ATOM 1137 C CA . ALA A 1 138 ? -3.745 9.962 4.694 1.00 88.88 138 ALA A CA 1
ATOM 1138 C C . ALA A 1 138 ? -4.463 8.828 5.446 1.00 88.88 138 ALA A C 1
ATOM 1140 O O . ALA A 1 138 ? -4.792 7.786 4.885 1.00 88.88 138 ALA A O 1
ATOM 1141 N N . GLY A 1 139 ? -4.693 9.019 6.744 1.00 88.31 139 GLY A N 1
ATOM 1142 C CA . GLY A 1 139 ? -5.270 7.991 7.610 1.00 88.31 139 GLY A CA 1
ATOM 1143 C C . GLY A 1 139 ? -4.252 7.018 8.218 1.00 88.31 139 GLY A C 1
ATOM 1144 O O . GLY A 1 139 ? -4.632 6.287 9.133 1.00 88.31 139 GLY A O 1
ATOM 1145 N N . PHE A 1 140 ? -2.990 7.031 7.771 1.00 92.38 140 PHE A N 1
ATOM 1146 C CA . PHE A 1 140 ? -1.872 6.267 8.350 1.00 92.38 140 PHE A CA 1
ATOM 1147 C C . PHE A 1 140 ? -0.760 7.150 8.933 1.00 92.38 140 PHE A C 1
ATOM 1149 O O . PHE A 1 140 ? 0.119 6.633 9.626 1.00 92.38 140 PHE A O 1
ATOM 1156 N N . ARG A 1 141 ? -0.799 8.469 8.696 1.00 92.81 141 ARG A N 1
ATOM 1157 C CA . ARG A 1 141 ? 0.099 9.427 9.358 1.00 92.81 141 ARG A CA 1
ATOM 1158 C C . ARG A 1 141 ? -0.077 9.373 10.871 1.00 92.81 141 ARG A C 1
ATOM 1160 O O . ARG A 1 141 ? -1.168 9.111 11.377 1.00 92.81 141 ARG A O 1
ATOM 1167 N N . GLU A 1 142 ? 0.988 9.688 11.599 1.00 92.06 142 GLU A N 1
ATOM 1168 C CA . GLU A 1 142 ? 0.989 9.632 13.063 1.00 92.06 142 GLU A CA 1
ATOM 1169 C C . GLU A 1 142 ? -0.089 10.535 13.681 1.00 92.06 142 GLU A C 1
ATOM 1171 O O . GLU A 1 142 ? -0.737 10.167 14.659 1.00 92.06 142 GLU A O 1
ATOM 1176 N N . GLU A 1 143 ? -0.331 11.705 13.089 1.00 93.88 143 GLU A N 1
ATOM 1177 C CA . GLU A 1 143 ? -1.368 12.635 13.534 1.00 93.88 143 GLU A CA 1
ATOM 1178 C C . GLU A 1 143 ? -2.776 12.077 13.298 1.00 93.88 143 GLU A C 1
ATOM 1180 O O . GLU A 1 143 ? -3.671 12.289 14.116 1.00 93.88 143 GLU A O 1
ATOM 1185 N N . ASP A 1 144 ? -2.978 11.348 12.197 1.00 92.88 144 ASP A N 1
ATOM 1186 C CA . ASP A 1 144 ? -4.249 10.688 11.898 1.00 92.88 144 ASP A CA 1
ATOM 1187 C C . ASP A 1 144 ? -4.507 9.556 12.903 1.00 92.88 144 ASP A C 1
ATOM 1189 O O . ASP A 1 144 ? -5.593 9.479 13.473 1.00 92.88 144 ASP A O 1
ATOM 1193 N N . LEU A 1 145 ? -3.483 8.752 13.212 1.00 93.88 145 LEU A N 1
ATOM 1194 C CA . LEU A 1 145 ? -3.585 7.661 14.185 1.00 93.88 145 LEU A CA 1
ATOM 1195 C C . LEU A 1 145 ? -3.888 8.155 15.597 1.00 93.88 145 LEU A C 1
ATOM 1197 O O . LEU A 1 145 ? -4.747 7.583 16.257 1.00 93.88 145 LEU A O 1
ATOM 1201 N N . LYS A 1 146 ? -3.252 9.239 16.051 1.00 94.19 146 LYS A N 1
ATOM 1202 C CA . LYS A 1 146 ? -3.545 9.830 17.367 1.00 94.19 146 LYS A CA 1
ATOM 1203 C C . LYS A 1 146 ? -4.980 10.339 17.474 1.00 94.19 146 LYS A C 1
ATOM 1205 O O . LYS A 1 146 ? -5.609 10.197 18.521 1.00 94.19 146 LYS A O 1
ATOM 1210 N N . ARG A 1 147 ? -5.502 10.948 16.402 1.00 94.06 147 ARG A N 1
ATOM 1211 C CA . ARG A 1 147 ? -6.905 11.386 16.357 1.00 94.06 147 ARG A CA 1
ATOM 1212 C C . ARG A 1 147 ? -7.847 10.198 16.429 1.00 94.06 147 ARG A C 1
ATOM 1214 O O . ARG A 1 147 ? -8.793 10.232 17.209 1.00 94.06 147 ARG A O 1
ATOM 1221 N N . ASP A 1 148 ? -7.558 9.160 15.657 1.00 93.25 148 ASP A N 1
ATOM 1222 C CA . ASP A 1 148 ? -8.354 7.945 15.640 1.00 93.25 148 ASP A CA 1
ATOM 1223 C C . ASP A 1 148 ? -8.313 7.215 17.005 1.00 93.25 148 ASP A C 1
ATOM 1225 O O . ASP A 1 148 ? -9.349 6.802 17.519 1.00 93.25 148 ASP A O 1
ATOM 1229 N N . GLU A 1 149 ? -7.144 7.128 17.646 1.00 94.12 149 GLU A N 1
ATOM 1230 C CA . GLU A 1 149 ? -6.955 6.565 18.994 1.00 94.12 149 GLU A CA 1
ATOM 1231 C C . GLU A 1 149 ? -7.792 7.298 20.051 1.00 94.12 149 GLU A C 1
ATOM 1233 O O . GLU A 1 149 ? -8.405 6.659 20.905 1.00 94.12 149 GLU A O 1
ATOM 1238 N N . ALA A 1 150 ? -7.881 8.630 19.971 1.00 94.69 150 ALA A N 1
ATOM 1239 C CA . ALA A 1 150 ? -8.659 9.439 20.911 1.00 94.69 150 ALA A CA 1
ATOM 1240 C C . ALA A 1 150 ? -10.178 9.196 20.826 1.00 94.69 150 ALA A C 1
ATOM 1242 O O . ALA A 1 150 ? -10.907 9.508 21.769 1.00 94.69 150 ALA A O 1
ATOM 1243 N N . VAL A 1 151 ? -10.668 8.654 19.706 1.00 93.81 151 VAL A N 1
ATOM 1244 C CA . VAL A 1 151 ? -12.097 8.391 19.478 1.00 93.81 151 VAL A CA 1
ATOM 1245 C C . VAL A 1 151 ? -12.406 6.918 19.213 1.00 93.81 151 VAL A C 1
ATOM 1247 O O . VAL A 1 151 ? -13.534 6.609 18.832 1.00 93.81 151 VAL A O 1
ATOM 1250 N N . MET A 1 152 ? -11.453 6.004 19.440 1.00 91.88 152 MET A N 1
ATOM 1251 C CA . MET A 1 152 ? -11.563 4.592 19.038 1.00 91.88 152 MET A CA 1
ATOM 1252 C C . MET A 1 152 ? -12.813 3.891 19.588 1.00 91.88 152 MET A C 1
ATOM 1254 O O . MET A 1 152 ? -13.428 3.094 18.885 1.00 91.88 152 MET A O 1
ATOM 1258 N N . ASP A 1 153 ? -13.239 4.236 20.806 1.00 90.06 153 ASP A N 1
ATOM 1259 C CA . ASP A 1 153 ? -14.408 3.632 21.461 1.00 90.06 153 ASP A CA 1
ATOM 1260 C C . ASP A 1 153 ? -15.744 4.138 20.884 1.00 90.06 153 ASP A C 1
ATOM 1262 O O . ASP A 1 153 ? -16.793 3.544 21.111 1.00 90.06 153 ASP A O 1
ATOM 1266 N N . LYS A 1 154 ? -15.716 5.242 20.126 1.00 90.69 154 LYS A N 1
ATOM 1267 C CA . LYS A 1 154 ? -16.881 5.841 19.453 1.00 90.69 154 LYS A CA 1
ATOM 1268 C C . LYS A 1 154 ? -16.905 5.544 17.953 1.00 90.69 154 LYS A C 1
ATOM 1270 O O . LYS A 1 154 ? -17.794 6.024 17.250 1.00 90.69 154 LYS A O 1
ATOM 1275 N N . MET A 1 155 ? -15.921 4.804 17.444 1.00 91.25 155 MET A N 1
ATOM 1276 C CA . MET A 1 155 ? -15.841 4.471 16.027 1.00 91.25 155 MET A CA 1
ATOM 1277 C C . MET A 1 155 ? -16.924 3.474 15.628 1.00 91.25 155 MET A C 1
ATOM 1279 O O . MET A 1 155 ? -17.086 2.424 16.249 1.00 91.25 155 MET A O 1
ATOM 1283 N N . ILE A 1 156 ? -17.604 3.785 14.527 1.00 90.38 156 ILE A N 1
ATOM 1284 C CA . ILE A 1 156 ? -18.522 2.873 13.847 1.00 90.38 156 ILE A CA 1
ATOM 1285 C C . ILE A 1 156 ? -17.819 2.381 12.590 1.00 90.38 156 ILE A C 1
ATOM 1287 O O . ILE A 1 156 ? -17.553 3.163 11.675 1.00 90.38 156 ILE A O 1
ATOM 1291 N N . LEU A 1 157 ? -17.489 1.090 12.553 1.00 91.38 157 LEU A N 1
ATOM 1292 C CA . LEU A 1 157 ? -16.815 0.498 11.404 1.00 91.38 157 LEU A CA 1
ATOM 1293 C C . LEU A 1 157 ? -17.843 -0.034 10.410 1.00 91.38 157 LEU A C 1
ATOM 1295 O O . LEU A 1 157 ? -18.792 -0.729 10.769 1.00 91.38 157 LEU A O 1
ATOM 1299 N N . ASN A 1 158 ? -17.627 0.252 9.130 1.00 89.88 158 ASN A N 1
ATOM 1300 C CA . ASN A 1 158 ? -18.454 -0.290 8.058 1.00 89.88 158 ASN A CA 1
ATOM 1301 C C . ASN A 1 158 ? -17.946 -1.665 7.588 1.00 89.88 158 ASN A C 1
ATOM 1303 O O . ASN A 1 158 ? -17.723 -1.878 6.398 1.00 89.88 158 ASN A O 1
ATOM 1307 N N . THR A 1 159 ? -17.742 -2.588 8.523 1.00 90.81 159 THR A N 1
ATOM 1308 C CA . THR A 1 159 ? -17.292 -3.960 8.251 1.00 90.81 159 THR A CA 1
ATOM 1309 C C . THR A 1 159 ? -18.420 -4.933 8.564 1.00 90.81 159 THR A C 1
ATOM 1311 O O . THR A 1 159 ? -19.331 -4.631 9.341 1.00 90.81 159 THR A O 1
ATOM 1314 N N . GLU A 1 160 ? -18.404 -6.106 7.935 1.00 88.69 160 GLU A N 1
ATOM 1315 C CA . GLU A 1 160 ? -19.404 -7.136 8.222 1.00 88.69 160 GLU A CA 1
ATOM 1316 C C . GLU A 1 160 ? -19.312 -7.612 9.672 1.00 88.69 160 GLU A C 1
ATOM 1318 O O . GLU A 1 160 ? -20.321 -7.590 10.377 1.00 88.69 160 GLU A O 1
ATOM 1323 N N . LYS A 1 161 ? -18.098 -7.887 10.160 1.00 91.31 161 LYS A N 1
ATOM 1324 C CA . LYS A 1 161 ? -17.885 -8.329 11.540 1.00 91.31 161 LYS A CA 1
ATOM 1325 C C . LYS A 1 161 ? -18.270 -7.301 12.594 1.00 91.31 161 LYS A C 1
ATOM 1327 O O . LYS A 1 161 ? -18.824 -7.681 13.621 1.00 91.31 161 LYS A O 1
ATOM 1332 N N . TYR A 1 162 ? -18.020 -6.010 12.364 1.00 91.81 162 TYR A N 1
ATOM 1333 C CA . TYR A 1 162 ? -18.478 -4.971 13.290 1.00 91.81 162 TYR A CA 1
ATOM 1334 C C . TYR A 1 162 ? -20.003 -4.969 13.378 1.00 91.81 162 TYR A C 1
ATOM 1336 O O . TYR A 1 162 ? -20.554 -4.972 14.477 1.00 91.81 162 TYR A O 1
ATOM 1344 N N . ARG A 1 163 ? -20.691 -5.029 12.226 1.00 91.19 163 ARG A N 1
ATOM 1345 C CA . ARG A 1 163 ? -22.156 -5.105 12.195 1.00 91.19 163 ARG A CA 1
ATOM 1346 C C . ARG A 1 163 ? -22.665 -6.350 12.912 1.00 91.19 163 ARG A C 1
ATOM 1348 O O . ARG A 1 163 ? -23.626 -6.238 13.653 1.00 91.19 163 ARG A O 1
ATOM 1355 N N . GLU A 1 164 ? -22.055 -7.514 12.712 1.00 91.50 164 GLU A N 1
ATOM 1356 C CA . GLU A 1 164 ? -22.449 -8.749 13.404 1.00 91.50 164 GLU A CA 1
ATOM 1357 C C . GLU A 1 164 ? -22.248 -8.673 14.916 1.00 91.50 164 GLU A C 1
ATOM 1359 O O . GLU A 1 164 ? -23.165 -9.003 15.659 1.00 91.50 164 GLU A O 1
ATOM 1364 N N . ALA A 1 165 ? -21.103 -8.163 15.374 1.00 89.44 165 ALA A N 1
ATOM 1365 C CA . ALA A 1 165 ? -20.804 -8.019 16.797 1.00 89.44 165 ALA A CA 1
ATOM 1366 C C . ALA A 1 165 ? -21.734 -7.026 17.526 1.00 89.44 165 ALA A C 1
ATOM 1368 O O . ALA A 1 165 ? -21.828 -7.067 18.749 1.00 89.44 165 ALA A O 1
ATOM 1369 N N . HIS A 1 166 ? -22.412 -6.142 16.783 1.00 86.38 166 HIS A N 1
ATOM 1370 C CA . HIS A 1 166 ? -23.275 -5.081 17.320 1.00 86.38 166 HIS A CA 1
ATOM 1371 C C . HIS A 1 166 ? -24.738 -5.193 16.851 1.00 86.38 166 HIS A C 1
ATOM 1373 O O . HIS A 1 166 ? -25.533 -4.279 17.081 1.00 86.38 166 HIS A O 1
ATOM 1379 N N . LYS A 1 167 ? -25.113 -6.300 16.196 1.00 80.06 167 LYS A N 1
ATOM 1380 C CA . LYS A 1 167 ? -26.510 -6.666 15.935 1.00 80.06 167 LYS A CA 1
ATOM 1381 C C . LYS A 1 167 ? -27.088 -7.243 17.229 1.00 80.06 167 LYS A C 1
ATOM 1383 O O . LYS A 1 167 ? -26.926 -8.429 17.499 1.00 80.06 167 LYS A O 1
ATOM 1388 N N . ASN A 1 168 ? -27.722 -6.385 18.023 1.00 56.47 168 ASN A N 1
ATOM 1389 C CA . ASN A 1 168 ? -28.735 -6.820 18.987 1.00 56.47 168 ASN A CA 1
ATOM 1390 C C . ASN A 1 168 ? -30.009 -7.221 18.242 1.00 56.47 168 ASN A C 1
ATOM 1392 O O . ASN A 1 168 ? -30.418 -6.442 17.348 1.00 56.47 168 ASN A O 1
#